Protein AF-A0A0R3PD94-F1 (afdb_monomer_lite)

Sequence (134 aa):
MIILSEVCQPTDGVRLTQPQVVAYMESESVGEGTLCVAESQVTWICRTSGLGFSLTYPSIILHAISTDLSTFPHECVYIVVDASKSGKFFLRFVYSSFSVQQIYNEMCVCQELNPDENDDFSGRNVALFQYHSL

Organism: Angiostrongylus costaricensis (NCBI:txid334426)

Foldseek 3Di:
DDDFAQDDADPPQWDDKAFQKFKDWANRTPAGFIWIQGLQWIWTAHPPPRTTDIDGLVQWPDWDWDPPCVVPVATWTKTWGQPVVPGITIMTIGHDPDDCVVVVVSSVVSNVSDDDPPPPPVDDDPPPPPPDDD

Structure (mmCIF, N/CA/C/O backbone):
data_AF-A0A0R3PD94-F1
#
_entry.id   AF-A0A0R3PD94-F1
#
loop_
_atom_site.group_PDB
_atom_site.id
_atom_site.type_symbol
_atom_site.label_atom_id
_atom_site.label_alt_id
_atom_site.label_comp_id
_atom_site.label_asym_id
_atom_site.label_entity_id
_atom_site.label_seq_id
_atom_site.pdbx_PDB_ins_code
_atom_site.Cartn_x
_atom_site.Cartn_y
_atom_site.Cartn_z
_atom_site.occupancy
_atom_site.B_iso_or_equiv
_atom_site.auth_seq_id
_atom_site.auth_comp_id
_atom_site.auth_asym_id
_atom_site.auth_atom_id
_atom_site.pdbx_PDB_model_num
ATOM 1 N N . MET A 1 1 ? 0.220 15.480 -3.769 1.00 53.56 1 MET A N 1
ATOM 2 C CA . MET A 1 1 ? -0.681 15.438 -2.596 1.00 53.56 1 MET A CA 1
ATOM 3 C C . MET A 1 1 ? -1.737 14.383 -2.867 1.00 53.56 1 MET A C 1
ATOM 5 O O . MET A 1 1 ? -2.474 14.548 -3.833 1.00 53.56 1 MET A O 1
ATOM 9 N N . ILE A 1 2 ? -1.763 13.290 -2.099 1.00 65.62 2 ILE A N 1
ATOM 10 C CA . ILE A 1 2 ? -2.855 12.316 -2.180 1.00 65.62 2 ILE A CA 1
ATOM 11 C C . ILE A 1 2 ? -4.033 12.904 -1.410 1.00 65.62 2 ILE A C 1
ATOM 13 O O . ILE A 1 2 ? -3.858 13.449 -0.321 1.00 65.62 2 ILE A O 1
ATOM 17 N N . ILE A 1 3 ? -5.218 12.867 -2.002 1.00 74.38 3 ILE A N 1
ATOM 18 C CA . ILE A 1 3 ? -6.440 13.295 -1.327 1.00 74.38 3 ILE A CA 1
ATOM 19 C C . ILE A 1 3 ? -7.097 12.020 -0.825 1.00 74.38 3 ILE A C 1
ATOM 21 O O . ILE A 1 3 ? -7.406 11.141 -1.627 1.00 74.38 3 ILE A O 1
ATOM 25 N N . LEU A 1 4 ? -7.277 11.912 0.493 1.00 85.19 4 LEU A N 1
ATOM 26 C CA . LEU A 1 4 ? -8.072 10.830 1.058 1.00 85.19 4 LEU A CA 1
ATOM 27 C C . LEU A 1 4 ? -9.518 10.995 0.602 1.00 85.19 4 LEU A C 1
ATOM 29 O O . LEU A 1 4 ? -10.102 12.069 0.754 1.00 85.19 4 LEU A O 1
ATOM 33 N N . SER A 1 5 ? -10.090 9.929 0.062 1.00 87.62 5 SER A N 1
ATOM 34 C CA . SER A 1 5 ? -11.472 9.895 -0.395 1.00 87.62 5 SER A CA 1
ATOM 35 C C . SER A 1 5 ? -12.231 8.771 0.292 1.00 87.62 5 SER A C 1
ATOM 37 O O . SER A 1 5 ? -11.646 7.891 0.924 1.00 87.62 5 SER A O 1
ATOM 39 N N . GLU A 1 6 ? -13.551 8.777 0.154 1.00 87.44 6 GLU A N 1
ATOM 40 C CA . GLU A 1 6 ? -14.327 7.584 0.461 1.00 87.44 6 GLU A CA 1
ATOM 41 C C . GLU A 1 6 ? -13.895 6.475 -0.500 1.00 87.44 6 GLU A C 1
ATOM 43 O O . GLU A 1 6 ? -13.891 6.649 -1.721 1.00 87.44 6 GLU A O 1
ATOM 48 N N . VAL A 1 7 ? -13.456 5.355 0.064 1.00 88.19 7 VAL A N 1
ATOM 49 C CA . VAL A 1 7 ? -13.065 4.159 -0.679 1.00 88.19 7 VAL A CA 1
ATOM 50 C C . VAL A 1 7 ? -13.728 2.957 -0.029 1.00 88.19 7 VAL A C 1
ATOM 52 O O . VAL A 1 7 ? -13.845 2.878 1.194 1.00 88.19 7 VAL A O 1
ATOM 55 N N . CYS A 1 8 ? -14.171 2.014 -0.849 1.00 82.69 8 CYS A N 1
ATOM 56 C CA . CYS A 1 8 ? -14.736 0.767 -0.357 1.00 82.69 8 CYS A CA 1
ATOM 57 C C . CYS A 1 8 ? -13.619 -0.247 -0.120 1.00 82.69 8 CYS A C 1
ATOM 59 O O . CYS A 1 8 ? -12.663 -0.315 -0.894 1.00 82.69 8 CYS A O 1
ATOM 61 N N . GLN A 1 9 ? -13.762 -1.071 0.919 1.00 84.19 9 GLN A N 1
ATOM 62 C CA . GLN A 1 9 ? -12.925 -2.261 1.031 1.00 84.19 9 GLN A CA 1
ATOM 63 C C . GLN A 1 9 ? -13.203 -3.172 -0.171 1.00 84.19 9 GLN A C 1
ATOM 65 O O . GLN A 1 9 ? -14.376 -3.405 -0.480 1.00 84.19 9 GLN A O 1
ATOM 70 N N . PRO A 1 10 ? -12.166 -3.683 -0.853 1.00 86.31 10 PRO A N 1
ATOM 71 C CA . PRO A 1 10 ? -12.373 -4.681 -1.888 1.00 86.31 10 PRO A CA 1
ATOM 72 C C . PRO A 1 10 ? -13.000 -5.931 -1.259 1.00 86.31 10 PRO A C 1
ATOM 74 O O . PRO A 1 10 ? -12.633 -6.335 -0.157 1.00 86.31 10 PRO A O 1
ATOM 77 N N . THR A 1 11 ? -13.986 -6.504 -1.947 1.00 85.50 11 THR A N 1
ATOM 78 C CA . THR A 1 11 ? -14.719 -7.707 -1.515 1.00 85.50 11 THR A CA 1
ATOM 79 C C . THR A 1 11 ? -14.350 -8.949 -2.317 1.00 85.50 11 THR A C 1
ATOM 81 O O . THR A 1 11 ? -14.691 -10.054 -1.908 1.00 85.50 11 THR A O 1
ATOM 84 N N . ASP A 1 12 ? -13.685 -8.768 -3.456 1.00 89.12 12 ASP A N 1
ATOM 85 C CA . ASP A 1 12 ? -13.282 -9.830 -4.374 1.00 89.12 12 ASP A CA 1
ATOM 86 C C . ASP A 1 12 ? -11.755 -9.906 -4.455 1.00 89.12 12 ASP A C 1
ATOM 88 O O . ASP A 1 12 ? -11.076 -8.891 -4.283 1.00 89.12 12 ASP A O 1
ATOM 92 N N . GLY A 1 13 ? -11.225 -11.113 -4.658 1.00 90.25 13 GLY A N 1
ATOM 93 C CA . GLY A 1 13 ? -9.783 -11.357 -4.743 1.00 90.25 13 GLY A CA 1
ATOM 94 C C . GLY A 1 13 ? -8.983 -10.879 -3.523 1.00 90.25 13 GLY A C 1
ATOM 95 O O . GLY A 1 13 ? -7.812 -10.548 -3.658 1.00 90.25 13 GLY A O 1
ATOM 96 N N . VAL A 1 14 ? -9.584 -10.768 -2.331 1.00 94.75 14 VAL A N 1
ATOM 97 C CA . VAL A 1 14 ? -8.872 -10.290 -1.131 1.00 94.75 14 VAL A CA 1
ATOM 98 C C . VAL A 1 14 ? -7.877 -11.344 -0.659 1.00 94.75 14 VAL A C 1
ATOM 100 O O . VAL A 1 14 ? -8.256 -12.459 -0.303 1.00 94.75 14 VAL A O 1
ATOM 103 N N . ARG A 1 15 ? -6.601 -10.965 -0.611 1.00 93.19 15 ARG A N 1
ATOM 104 C CA . ARG A 1 15 ? -5.482 -11.827 -0.216 1.00 93.19 15 ARG A CA 1
ATOM 105 C C . ARG A 1 15 ? -5.070 -11.595 1.230 1.00 93.19 15 ARG A C 1
ATOM 107 O O . ARG A 1 15 ? -4.790 -12.539 1.964 1.00 93.19 15 ARG A O 1
ATOM 114 N N . LEU A 1 16 ? -5.071 -10.333 1.651 1.00 93.44 16 LEU A N 1
ATOM 115 C CA . LEU A 1 16 ? -4.686 -9.929 2.996 1.00 93.44 16 LEU A CA 1
ATOM 116 C C . LEU A 1 16 ? -5.506 -8.734 3.461 1.00 93.44 16 LEU A C 1
ATOM 118 O O . LEU A 1 16 ? -5.558 -7.714 2.784 1.00 93.44 16 LEU A O 1
ATOM 122 N N . THR A 1 17 ? -6.030 -8.820 4.680 1.00 94.19 17 THR A N 1
ATOM 123 C CA . THR A 1 17 ? -6.602 -7.677 5.394 1.00 94.19 17 THR A CA 1
ATOM 124 C C . THR A 1 17 ? -5.850 -7.495 6.697 1.00 94.19 17 THR A C 1
ATOM 126 O O . THR A 1 17 ? -5.943 -8.332 7.594 1.00 94.19 17 THR A O 1
ATOM 129 N N . GLN A 1 18 ? -5.119 -6.391 6.809 1.00 93.69 18 GLN A N 1
ATOM 130 C CA . GLN A 1 18 ? -4.280 -6.089 7.953 1.00 93.69 18 GLN A CA 1
ATOM 131 C C . GLN A 1 18 ? -4.728 -4.797 8.658 1.00 93.69 18 GLN A C 1
ATOM 133 O O . GLN A 1 18 ? -4.477 -3.699 8.152 1.00 93.69 18 GLN A O 1
ATOM 138 N N . PRO A 1 19 ? -5.382 -4.880 9.834 1.00 93.56 19 PRO A N 1
ATOM 139 C CA . PRO A 1 19 ? 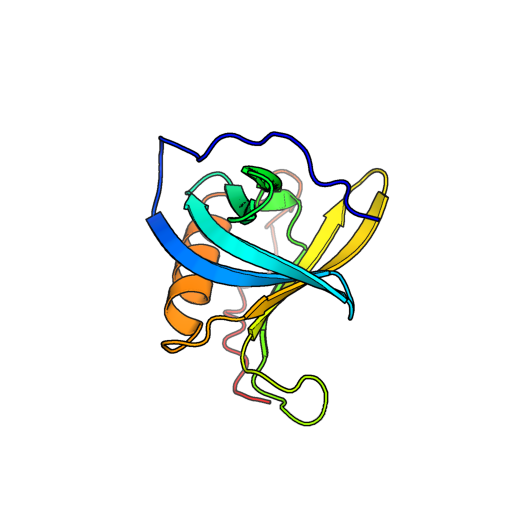-5.652 -3.706 10.666 1.00 93.56 19 PRO A CA 1
ATOM 140 C C . PRO A 1 19 ? -4.361 -3.169 11.294 1.00 93.56 19 PRO A C 1
ATOM 142 O O . PRO A 1 19 ? -3.370 -3.888 11.340 1.00 93.56 19 PRO A O 1
ATOM 145 N N . GLN A 1 20 ? -4.404 -1.959 11.863 1.00 93.94 20 GLN A N 1
ATOM 146 C CA . GLN A 1 20 ? -3.283 -1.325 12.585 1.00 93.94 20 GLN A CA 1
ATOM 147 C C . GLN A 1 20 ? -2.046 -1.061 11.712 1.00 93.94 20 GLN A C 1
ATOM 149 O O . GLN A 1 20 ? -0.912 -1.135 12.179 1.00 93.94 20 GLN A O 1
ATOM 154 N N . VAL A 1 21 ? -2.268 -0.753 10.435 1.00 95.12 21 VAL A N 1
ATOM 155 C CA . VAL A 1 21 ? -1.211 -0.317 9.520 1.00 95.12 21 VAL A CA 1
ATOM 156 C C . VAL A 1 21 ? -1.204 1.201 9.482 1.00 95.12 21 VAL A C 1
ATOM 158 O O . VAL A 1 21 ? -2.213 1.819 9.130 1.00 95.12 21 VAL A O 1
ATOM 161 N N . VAL A 1 22 ? -0.067 1.804 9.817 1.00 94.94 22 VAL A N 1
ATOM 162 C CA . VAL A 1 22 ? 0.134 3.246 9.681 1.00 94.94 22 VAL A CA 1
ATOM 163 C C . VAL A 1 22 ? 0.624 3.534 8.269 1.00 94.94 22 VAL A C 1
ATOM 165 O O . VAL A 1 22 ? 1.648 2.997 7.841 1.00 94.94 22 VAL A O 1
ATOM 168 N N . ALA A 1 23 ? -0.110 4.374 7.546 1.00 94.50 23 ALA A N 1
ATOM 169 C CA . ALA A 1 23 ? 0.307 4.848 6.236 1.00 94.50 23 ALA A CA 1
ATOM 170 C C . ALA A 1 23 ? 1.048 6.177 6.392 1.00 94.50 23 ALA A C 1
ATOM 172 O O . ALA A 1 23 ? 0.534 7.123 6.991 1.00 94.50 23 ALA A O 1
ATOM 173 N N . TYR A 1 24 ? 2.249 6.252 5.833 1.00 93.56 24 TYR A N 1
ATOM 174 C CA . TYR A 1 24 ? 2.973 7.500 5.646 1.00 93.56 24 TYR A CA 1
ATOM 175 C C . TYR A 1 24 ? 2.953 7.858 4.172 1.00 93.56 24 TYR A C 1
ATOM 177 O O . TYR A 1 24 ? 3.199 7.002 3.321 1.00 93.56 24 TYR A O 1
ATOM 185 N N . MET A 1 25 ? 2.692 9.125 3.886 1.00 90.19 25 MET A N 1
ATOM 186 C CA . MET A 1 25 ? 2.902 9.706 2.573 1.00 90.19 25 MET A CA 1
ATOM 187 C C . MET A 1 25 ? 4.104 10.631 2.666 1.00 90.19 25 MET A C 1
ATOM 189 O O . MET A 1 25 ? 4.120 11.544 3.490 1.00 90.19 25 MET A O 1
ATOM 193 N N . GLU A 1 26 ? 5.116 10.390 1.837 1.00 86.81 26 GLU A N 1
ATOM 194 C CA . GLU A 1 26 ? 6.408 11.060 1.966 1.00 86.81 26 GLU A CA 1
ATOM 195 C C . GLU A 1 26 ? 6.970 10.884 3.391 1.00 86.81 26 GLU A C 1
ATOM 197 O O . GLU A 1 26 ? 7.312 9.768 3.791 1.00 86.81 26 GLU A O 1
ATOM 202 N N . SER A 1 27 ? 7.026 11.962 4.173 1.00 83.12 27 SER A N 1
ATOM 203 C CA . SER A 1 27 ? 7.488 11.966 5.566 1.00 83.12 27 SER A CA 1
ATOM 204 C C . SER A 1 27 ? 6.360 12.200 6.576 1.00 83.12 27 SER A C 1
ATOM 206 O O . SER A 1 27 ? 6.619 12.266 7.776 1.00 83.12 27 SER A O 1
ATOM 208 N N . GLU A 1 28 ? 5.113 12.328 6.120 1.00 89.25 28 GLU A N 1
ATOM 209 C CA . GLU A 1 28 ? 3.964 12.649 6.965 1.00 89.25 28 GLU A CA 1
ATOM 210 C C . GLU A 1 28 ? 3.102 11.412 7.218 1.00 89.25 28 GLU A C 1
ATOM 212 O O . GLU A 1 28 ? 2.747 10.671 6.300 1.00 89.25 28 GLU A O 1
ATOM 217 N N . SER A 1 29 ? 2.751 11.183 8.484 1.00 91.44 29 SER A N 1
ATOM 218 C CA . SE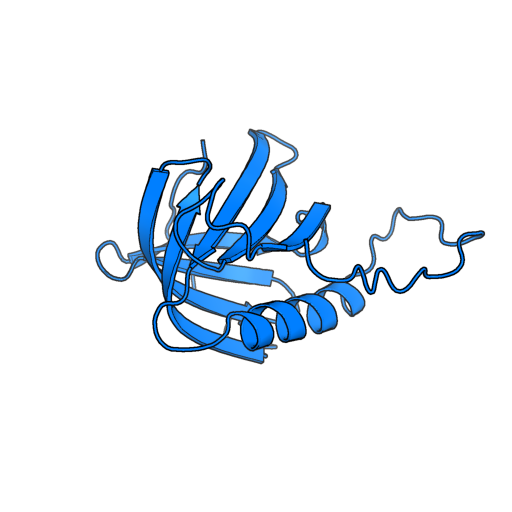R A 1 29 ? 1.807 10.127 8.849 1.00 91.44 29 SER A CA 1
ATOM 219 C C . SER A 1 29 ? 0.391 10.561 8.483 1.00 91.44 29 SER A C 1
ATOM 221 O O . SER A 1 29 ? -0.100 11.581 8.963 1.00 91.44 29 SER A O 1
ATOM 223 N N . VAL A 1 30 ? -0.273 9.760 7.654 1.00 91.44 30 VAL A N 1
ATOM 224 C CA . VAL A 1 30 ? -1.674 9.949 7.252 1.00 91.44 30 VAL A CA 1
ATOM 225 C C . VAL A 1 30 ? -2.628 9.373 8.310 1.00 91.44 30 VAL A C 1
ATOM 227 O O . VAL A 1 30 ? -3.797 9.750 8.384 1.00 91.44 30 VAL A O 1
ATOM 230 N N . GLY A 1 31 ? -2.118 8.483 9.162 1.00 92.75 31 GLY A N 1
ATOM 231 C CA . GLY A 1 31 ? -2.826 7.898 10.294 1.00 92.75 31 GLY A CA 1
ATOM 232 C C . GLY A 1 31 ? -2.696 6.381 10.353 1.00 92.75 31 GLY A C 1
ATOM 233 O O . GLY A 1 31 ? -2.027 5.757 9.530 1.00 92.75 31 GLY A O 1
ATOM 234 N N . GLU A 1 32 ? -3.358 5.787 11.345 1.00 95.12 32 GLU A N 1
ATOM 235 C CA . GLU A 1 32 ? -3.509 4.337 11.473 1.00 95.12 32 GLU A CA 1
ATOM 236 C C . GLU A 1 32 ? -4.804 3.879 10.795 1.00 95.12 32 GLU A C 1
ATOM 238 O O . GLU A 1 32 ? -5.867 4.484 10.960 1.00 95.12 32 GLU A O 1
ATOM 243 N N . GLY A 1 33 ? -4.727 2.780 10.054 1.00 95.12 33 GLY A N 1
ATOM 244 C CA . GLY A 1 33 ? -5.844 2.249 9.297 1.00 95.12 33 GLY A CA 1
ATOM 245 C C . GLY A 1 33 ? -5.790 0.744 9.093 1.00 95.12 33 GLY A C 1
ATOM 246 O O . GLY A 1 33 ? -5.024 0.018 9.730 1.00 95.12 33 GLY A O 1
ATOM 247 N N . THR A 1 34 ? -6.659 0.281 8.203 1.00 95.50 34 THR A N 1
ATOM 248 C CA . THR A 1 34 ? -6.683 -1.094 7.709 1.00 95.50 34 THR A CA 1
ATOM 249 C C . THR A 1 34 ? -6.157 -1.102 6.285 1.00 95.50 34 THR A C 1
ATOM 251 O O . THR A 1 34 ? -6.710 -0.417 5.426 1.00 95.50 34 THR A O 1
ATOM 254 N N . LEU A 1 35 ? -5.096 -1.869 6.051 1.00 95.44 35 LEU A N 1
ATOM 255 C CA . LEU A 1 35 ? -4.577 -2.160 4.723 1.00 95.44 35 LEU A CA 1
ATOM 256 C C . LEU A 1 35 ? -5.253 -3.422 4.194 1.00 95.44 35 LEU A C 1
ATOM 258 O O . LEU A 1 35 ? -5.302 -4.435 4.884 1.00 95.44 35 LEU A O 1
ATOM 262 N N . CYS A 1 36 ? -5.745 -3.370 2.970 1.00 95.31 36 CYS A N 1
ATOM 263 C CA . CYS A 1 36 ? -6.283 -4.503 2.246 1.00 95.31 36 CYS A CA 1
ATOM 264 C C . CYS A 1 36 ? -5.470 -4.688 0.965 1.00 95.31 36 CYS A C 1
ATOM 266 O O . CYS A 1 36 ? -5.350 -3.760 0.168 1.00 95.31 36 CYS A O 1
ATOM 268 N N . VAL A 1 37 ? -4.898 -5.871 0.788 1.00 95.12 37 VAL A N 1
ATOM 269 C CA . VAL A 1 37 ? -4.219 -6.296 -0.434 1.00 95.12 37 VAL A CA 1
ATOM 270 C C . VAL A 1 37 ? -5.172 -7.258 -1.129 1.00 95.12 37 VAL A C 1
ATOM 272 O O . VAL A 1 37 ? -5.466 -8.335 -0.602 1.00 95.12 37 VAL A O 1
ATOM 275 N N . ALA A 1 38 ? -5.696 -6.846 -2.275 1.00 95.62 38 ALA A N 1
ATOM 276 C CA . ALA A 1 38 ? -6.529 -7.666 -3.139 1.00 95.62 38 ALA A CA 1
ATOM 277 C C . ALA A 1 38 ? -5.831 -7.855 -4.484 1.00 95.62 38 ALA A C 1
ATOM 279 O O . ALA A 1 38 ? -4.961 -7.071 -4.834 1.00 95.62 38 ALA A O 1
ATOM 280 N N . GLU A 1 39 ? -6.231 -8.862 -5.253 1.00 94.44 39 GLU A N 1
ATOM 281 C CA . GLU A 1 39 ? -5.580 -9.219 -6.516 1.00 94.44 39 GLU A CA 1
ATOM 282 C C . GLU A 1 39 ? -5.528 -8.059 -7.512 1.00 94.44 39 GLU A C 1
ATOM 284 O O . GLU A 1 39 ? -4.534 -7.923 -8.207 1.00 94.44 39 GLU A O 1
ATOM 289 N N . SER A 1 40 ? -6.536 -7.185 -7.565 1.00 91.62 40 SER A N 1
ATOM 290 C CA . SER A 1 40 ? -6.569 -6.063 -8.515 1.00 91.62 40 SER A CA 1
ATOM 291 C C . SER A 1 40 ? -6.001 -4.748 -7.969 1.00 91.62 40 SER A C 1
ATOM 293 O O . SER A 1 40 ? -5.664 -3.847 -8.744 1.00 91.62 40 SER A O 1
ATOM 295 N N . GLN A 1 41 ? -5.936 -4.584 -6.644 1.00 93.56 41 GLN A N 1
ATOM 296 C CA . GLN A 1 41 ? -5.574 -3.314 -6.017 1.00 93.56 41 GLN A CA 1
ATOM 297 C C . GLN A 1 41 ? -5.189 -3.447 -4.539 1.00 93.56 41 GLN A C 1
ATOM 299 O O . GLN A 1 41 ? -5.643 -4.334 -3.818 1.00 93.56 41 GLN A O 1
ATOM 304 N N . VAL A 1 42 ? -4.435 -2.462 -4.060 1.00 94.50 42 VAL A N 1
ATOM 305 C CA . VAL A 1 42 ? -4.129 -2.252 -2.645 1.00 94.50 42 VAL A CA 1
ATOM 306 C C . VAL A 1 42 ? -4.933 -1.064 -2.131 1.00 94.50 42 VAL A C 1
ATOM 308 O O . VAL A 1 42 ? -4.811 0.045 -2.647 1.00 94.50 42 VAL A O 1
ATOM 311 N N . THR A 1 43 ? -5.734 -1.271 -1.092 1.00 95.44 43 THR A N 1
ATOM 312 C CA . THR A 1 43 ? -6.589 -0.240 -0.493 1.00 95.44 43 THR A CA 1
ATOM 313 C C . THR A 1 43 ? -6.200 -0.019 0.960 1.00 95.44 43 THR A C 1
ATOM 315 O O . THR A 1 43 ? -6.142 -0.964 1.738 1.00 95.44 43 THR A O 1
ATOM 318 N N . TRP A 1 44 ? -5.986 1.230 1.363 1.00 96.12 44 TRP A N 1
ATOM 319 C CA . TRP A 1 44 ? -5.798 1.586 2.769 1.00 96.12 44 TRP A CA 1
ATOM 320 C C . TRP A 1 44 ? -6.915 2.515 3.229 1.00 96.12 44 TRP A C 1
ATOM 322 O O . TRP A 1 44 ? -7.236 3.478 2.534 1.00 96.12 44 TRP A O 1
ATOM 332 N N . ILE A 1 45 ? -7.497 2.233 4.398 1.00 95.62 45 ILE A N 1
ATOM 333 C CA . ILE A 1 45 ? -8.605 3.006 4.978 1.00 95.62 45 ILE A CA 1
ATOM 334 C C . ILE A 1 45 ? -8.257 3.422 6.401 1.00 95.62 45 ILE A C 1
ATOM 336 O O . ILE A 1 45 ? -8.028 2.571 7.263 1.00 95.62 45 ILE A O 1
ATOM 340 N N . CYS A 1 46 ? -8.262 4.727 6.657 1.00 94.81 46 CYS A N 1
ATOM 341 C CA . CYS A 1 46 ? -8.012 5.305 7.967 1.00 94.81 46 CYS A CA 1
ATOM 342 C C . CYS A 1 46 ? -9.084 4.875 8.973 1.00 94.81 46 CYS A C 1
ATOM 344 O O . CYS A 1 46 ? -10.284 4.972 8.710 1.00 94.81 46 CYS A O 1
ATOM 346 N N . ARG A 1 47 ? -8.654 4.451 10.165 1.00 93.25 47 ARG A N 1
ATOM 347 C CA . ARG A 1 47 ? -9.553 3.983 11.228 1.00 93.25 47 ARG A CA 1
ATOM 348 C C . ARG A 1 47 ? -10.441 5.102 11.771 1.00 93.25 47 ARG A C 1
ATOM 350 O O . ARG A 1 47 ? -11.583 4.843 12.131 1.00 93.25 47 ARG A O 1
ATOM 357 N N . THR A 1 48 ? -9.907 6.317 11.891 1.00 91.19 48 THR A N 1
ATOM 358 C CA . THR A 1 48 ? -10.594 7.432 12.560 1.00 91.19 48 THR A CA 1
ATOM 359 C C . THR A 1 48 ? -11.508 8.209 11.624 1.00 91.19 48 THR A C 1
ATOM 361 O O . THR A 1 48 ? -12.606 8.574 12.032 1.00 91.19 48 THR A O 1
ATOM 364 N N . SER A 1 49 ? -11.081 8.462 10.385 1.00 91.12 49 SER A N 1
ATOM 365 C CA . SER A 1 49 ? -11.878 9.221 9.415 1.00 91.12 49 SER A CA 1
ATOM 366 C C . SER A 1 49 ? -12.748 8.348 8.511 1.00 91.12 49 SER A C 1
ATOM 368 O O . SER A 1 49 ? -13.691 8.864 7.923 1.00 91.12 49 SER A O 1
ATOM 370 N N . GLY A 1 50 ? -12.430 7.057 8.353 1.00 91.00 50 GLY A N 1
ATOM 371 C CA . GLY A 1 50 ? -13.070 6.180 7.363 1.00 91.00 50 GLY A CA 1
ATOM 372 C C . GLY A 1 50 ? -12.690 6.493 5.910 1.00 91.00 50 GLY A C 1
ATOM 373 O O . GLY A 1 50 ? -13.122 5.790 5.001 1.00 91.00 50 GLY A O 1
ATOM 374 N N . LEU A 1 51 ? -11.869 7.523 5.683 1.00 93.75 51 LEU A N 1
ATOM 375 C CA . LEU A 1 51 ? -11.351 7.881 4.367 1.00 93.75 51 LEU A CA 1
ATOM 376 C C . LEU A 1 51 ? -10.069 7.107 4.070 1.00 93.75 51 LEU A C 1
ATOM 378 O O . LEU A 1 51 ? -9.338 6.703 4.975 1.00 93.75 51 LEU A O 1
ATOM 382 N N . GLY A 1 52 ? -9.760 6.937 2.795 1.00 93.81 52 GLY A N 1
ATOM 383 C CA . GLY A 1 52 ? -8.639 6.132 2.354 1.00 93.81 52 GLY A CA 1
ATOM 384 C C . GLY A 1 52 ? -8.209 6.438 0.930 1.00 93.81 52 GLY A C 1
ATOM 385 O O . GLY A 1 52 ? -8.558 7.468 0.356 1.00 93.81 52 GLY A O 1
ATOM 386 N N . PHE A 1 53 ? -7.433 5.524 0.366 1.00 92.75 53 PHE A N 1
ATOM 387 C CA . PHE A 1 53 ? -7.034 5.538 -1.036 1.00 92.75 53 PHE A CA 1
ATOM 388 C C . PHE A 1 53 ? -6.893 4.102 -1.547 1.00 92.75 53 PHE A C 1
ATOM 390 O O . PHE A 1 53 ? -6.712 3.167 -0.765 1.00 92.75 53 PHE A O 1
ATOM 397 N N . SER A 1 54 ? -6.982 3.933 -2.865 1.00 93.00 54 SER A N 1
ATOM 398 C CA . SER A 1 54 ? -6.724 2.659 -3.541 1.00 93.00 54 SER A CA 1
ATOM 399 C C . SER A 1 54 ? -5.678 2.850 -4.630 1.00 93.00 54 SER A C 1
ATOM 401 O O . SER A 1 54 ? -5.676 3.870 -5.318 1.00 93.00 54 SER A O 1
ATOM 403 N N . LEU A 1 55 ? -4.796 1.868 -4.763 1.00 91.69 55 LEU A N 1
ATOM 404 C CA . LEU A 1 55 ? -3.704 1.823 -5.725 1.00 91.69 55 LEU A CA 1
ATOM 405 C C . LEU A 1 55 ? -3.873 0.574 -6.578 1.00 91.69 55 LEU A C 1
ATOM 407 O O . LEU A 1 55 ? -3.941 -0.530 -6.044 1.00 91.69 55 LEU A O 1
ATOM 411 N N . THR A 1 56 ? -3.915 0.730 -7.894 1.00 91.81 56 THR A N 1
ATOM 412 C CA . THR A 1 56 ? -3.868 -0.412 -8.813 1.00 91.81 56 THR A CA 1
ATOM 413 C C . THR A 1 56 ? -2.415 -0.842 -9.005 1.00 91.81 56 THR A C 1
ATOM 415 O O . THR A 1 56 ? -1.528 0.014 -9.021 1.00 91.81 56 THR A O 1
ATOM 418 N N . TYR A 1 57 ? -2.145 -2.133 -9.199 1.00 91.19 57 TYR A N 1
ATOM 419 C CA . TYR A 1 57 ? -0.772 -2.626 -9.402 1.00 91.19 57 TYR A CA 1
ATOM 420 C C . TYR A 1 57 ? -0.012 -1.955 -10.558 1.00 91.19 57 TYR A C 1
ATOM 422 O O . TYR A 1 57 ? 1.139 -1.590 -10.337 1.00 91.19 57 TYR A O 1
ATOM 430 N N . PRO A 1 58 ? -0.639 -1.633 -11.709 1.00 89.75 58 PRO A N 1
ATOM 431 C CA . PRO A 1 58 ? 0.022 -0.857 -12.768 1.00 89.75 58 PRO A CA 1
ATOM 432 C C . PRO A 1 58 ? 0.456 0.562 -12.361 1.00 89.75 58 PRO A C 1
ATOM 434 O O . PRO A 1 58 ? 1.275 1.191 -13.020 1.00 89.75 58 PRO A O 1
ATOM 437 N N . SER A 1 59 ? -0.112 1.120 -11.283 1.00 89.25 59 SER A N 1
ATOM 438 C CA . SER A 1 59 ? 0.314 2.426 -10.754 1.00 89.25 59 SER A CA 1
ATOM 439 C C . SER A 1 59 ? 1.493 2.316 -9.784 1.00 89.25 59 SER A C 1
ATOM 441 O O . SER A 1 59 ? 2.099 3.328 -9.435 1.00 89.25 59 SER A O 1
ATOM 443 N N . ILE A 1 60 ? 1.829 1.106 -9.328 1.00 91.56 60 ILE A N 1
ATOM 444 C CA . ILE A 1 60 ? 2.935 0.849 -8.409 1.00 91.56 60 ILE A CA 1
ATOM 445 C C . ILE A 1 60 ? 4.197 0.624 -9.244 1.00 91.56 60 ILE A C 1
ATOM 447 O O . ILE A 1 60 ? 4.351 -0.405 -9.887 1.00 91.56 60 ILE A O 1
ATOM 451 N N . ILE A 1 61 ? 5.125 1.582 -9.202 1.00 90.69 61 ILE A N 1
ATOM 452 C CA . ILE A 1 61 ? 6.410 1.482 -9.911 1.00 90.69 61 ILE A CA 1
ATOM 453 C C . ILE A 1 61 ? 7.301 0.424 -9.253 1.00 90.69 61 ILE A C 1
ATOM 455 O O . ILE A 1 61 ? 7.985 -0.332 -9.936 1.00 90.69 61 ILE A O 1
ATOM 459 N N . LEU A 1 62 ? 7.343 0.411 -7.918 1.00 91.00 62 LEU A N 1
ATOM 460 C CA . LEU A 1 62 ? 8.032 -0.613 -7.136 1.00 91.00 62 LEU A CA 1
ATOM 461 C C . LEU A 1 62 ? 7.502 -0.648 -5.705 1.00 91.00 62 LEU A C 1
ATOM 463 O O . LEU A 1 62 ? 7.006 0.354 -5.184 1.00 91.00 62 LEU A O 1
ATOM 467 N N . HIS A 1 63 ? 7.693 -1.789 -5.056 1.00 92.75 63 HIS A N 1
ATOM 468 C CA . HIS A 1 63 ? 7.510 -1.969 -3.623 1.00 92.75 63 HIS A CA 1
ATOM 469 C C . HIS A 1 63 ? 8.691 -2.768 -3.056 1.00 92.75 63 HIS A C 1
ATOM 471 O O . HIS A 1 63 ? 9.202 -3.674 -3.709 1.00 92.75 63 HIS A O 1
ATOM 477 N N . ALA A 1 64 ? 9.148 -2.419 -1.856 1.00 92.62 64 ALA A N 1
ATOM 478 C CA . ALA A 1 64 ? 10.280 -3.064 -1.197 1.00 92.62 64 ALA A CA 1
ATOM 479 C C . ALA A 1 64 ? 10.115 -3.043 0.324 1.00 92.62 64 ALA A C 1
ATOM 481 O O . ALA A 1 64 ? 9.443 -2.172 0.878 1.00 92.62 64 ALA A O 1
ATOM 482 N N . ILE A 1 65 ? 10.766 -3.980 1.009 1.00 93.06 65 ILE A N 1
ATOM 483 C CA . ILE A 1 65 ? 10.919 -3.919 2.463 1.00 93.06 65 ILE A CA 1
ATOM 484 C C . ILE A 1 65 ? 12.091 -2.985 2.774 1.00 93.06 65 ILE A C 1
ATOM 486 O O . ILE A 1 65 ? 13.197 -3.190 2.283 1.00 93.06 65 ILE A O 1
ATOM 490 N N . SER A 1 66 ? 11.842 -1.964 3.591 1.00 90.81 66 SER A N 1
ATOM 491 C CA . SER A 1 66 ? 12.856 -1.032 4.079 1.00 90.81 66 SER A CA 1
ATOM 492 C C . SER A 1 66 ? 13.103 -1.277 5.562 1.00 90.81 66 SER A C 1
ATOM 494 O O . SER A 1 66 ? 12.212 -1.055 6.384 1.00 90.81 66 SER A O 1
ATOM 496 N N . THR A 1 67 ? 14.325 -1.697 5.888 1.00 89.56 67 THR A N 1
ATOM 497 C CA . THR A 1 67 ? 14.823 -1.958 7.251 1.00 89.56 67 THR A CA 1
ATOM 498 C C . THR A 1 67 ? 15.807 -0.898 7.746 1.00 89.56 67 THR A C 1
ATOM 500 O O . THR A 1 67 ? 16.269 -0.967 8.883 1.00 89.56 67 THR A O 1
ATOM 503 N N . ASP A 1 68 ? 16.127 0.100 6.918 1.00 87.44 68 ASP A N 1
ATOM 504 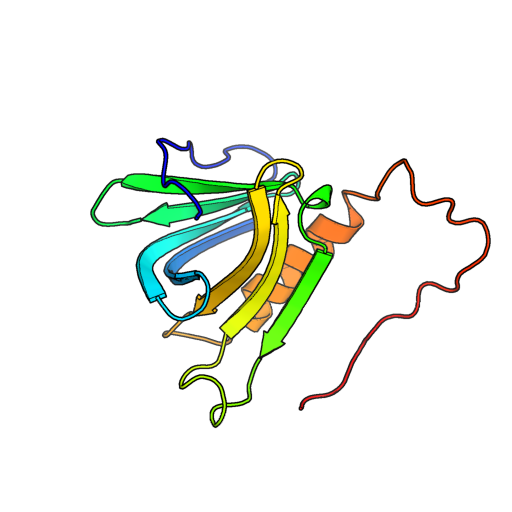C CA . ASP A 1 68 ? 17.060 1.165 7.279 1.00 87.44 68 ASP A CA 1
ATOM 505 C C . ASP A 1 68 ? 16.445 2.155 8.282 1.00 87.44 68 ASP A C 1
ATOM 507 O O . ASP A 1 68 ? 15.805 3.152 7.923 1.00 87.44 68 ASP A O 1
ATOM 511 N N . LEU A 1 69 ? 16.707 1.885 9.563 1.00 86.06 69 LEU A N 1
ATOM 512 C CA . LEU A 1 69 ? 16.251 2.702 10.685 1.00 86.06 69 LEU A CA 1
ATOM 513 C C . LEU A 1 69 ? 16.943 4.070 10.782 1.00 86.06 69 LEU A C 1
ATOM 515 O O . LEU A 1 69 ? 16.479 4.932 11.530 1.00 86.06 69 LEU A O 1
ATOM 519 N N . SER A 1 70 ? 18.037 4.289 10.043 1.00 87.81 70 SER A N 1
ATOM 520 C CA . SER A 1 70 ? 18.705 5.594 9.997 1.00 87.81 70 SER A CA 1
ATOM 521 C C . SER A 1 70 ? 17.939 6.597 9.130 1.00 87.81 70 SER A C 1
ATOM 523 O O . SER A 1 70 ? 17.912 7.788 9.444 1.00 87.81 70 SER A O 1
ATOM 525 N N . THR A 1 71 ? 17.263 6.106 8.087 1.00 84.50 71 THR A N 1
ATOM 526 C CA . THR A 1 71 ? 16.454 6.914 7.167 1.00 84.50 71 THR A CA 1
ATOM 527 C C . THR A 1 71 ? 14.998 7.023 7.623 1.00 84.50 71 THR A C 1
ATOM 529 O O . THR A 1 71 ? 14.360 8.057 7.415 1.00 84.50 71 THR A O 1
ATOM 532 N N . PHE A 1 72 ? 14.447 5.978 8.249 1.00 87.75 72 PHE A N 1
ATOM 533 C CA . PHE A 1 72 ? 13.070 5.982 8.741 1.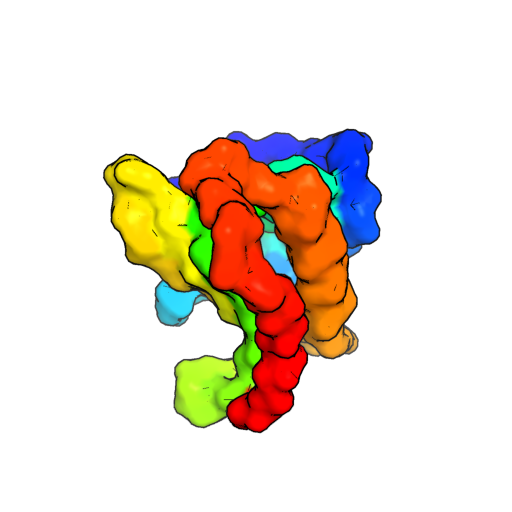00 87.75 72 PHE A CA 1
ATOM 534 C C . PHE A 1 72 ? 12.926 5.087 9.984 1.00 87.75 72 PHE A C 1
ATOM 536 O O . PHE A 1 72 ? 13.317 3.931 9.930 1.00 87.75 72 PHE A O 1
ATOM 543 N N . PRO A 1 73 ? 12.335 5.558 11.098 1.00 87.94 73 PRO A N 1
ATOM 544 C CA . PRO A 1 73 ? 12.483 4.936 12.423 1.00 87.94 73 PRO A CA 1
ATOM 545 C C . PRO A 1 73 ? 11.810 3.564 12.606 1.00 87.94 73 PRO A C 1
ATOM 547 O O . PRO A 1 73 ? 11.874 2.996 13.697 1.00 87.94 73 PRO A O 1
ATOM 550 N N . HIS A 1 74 ? 11.150 3.029 11.578 1.00 88.62 74 HIS A N 1
ATOM 551 C CA . HIS A 1 74 ? 10.431 1.761 11.633 1.00 88.62 74 HIS A CA 1
ATOM 552 C C . HIS A 1 74 ? 10.686 0.928 10.379 1.00 88.62 74 HIS A C 1
ATOM 554 O O . HIS A 1 74 ? 10.831 1.465 9.283 1.00 88.62 74 HIS A O 1
ATOM 560 N N . GLU A 1 75 ? 10.648 -0.394 10.514 1.00 91.31 75 GLU A N 1
ATOM 561 C CA . GLU A 1 75 ? 10.557 -1.260 9.341 1.00 91.31 75 GLU A CA 1
ATOM 562 C C . GLU A 1 75 ? 9.235 -1.001 8.608 1.00 91.31 75 GLU A C 1
ATOM 564 O O . GLU A 1 75 ? 8.174 -0.847 9.225 1.00 91.31 75 GLU A O 1
ATOM 569 N N . CYS A 1 76 ? 9.291 -0.914 7.281 1.00 93.06 76 CYS A N 1
ATOM 570 C CA . CYS A 1 76 ? 8.119 -0.578 6.482 1.00 93.06 76 CYS A CA 1
ATOM 571 C C . CYS A 1 76 ? 8.149 -1.210 5.093 1.00 93.06 76 CYS A C 1
ATOM 573 O O . CYS A 1 76 ? 9.210 -1.535 4.562 1.00 93.06 76 CYS A O 1
ATOM 575 N N . VAL A 1 77 ? 6.971 -1.342 4.482 1.00 94.75 77 VAL A N 1
ATOM 576 C CA . VAL A 1 77 ? 6.874 -1.537 3.032 1.00 94.75 77 VAL A CA 1
ATOM 577 C C . VAL A 1 77 ? 6.945 -0.163 2.382 1.00 94.75 77 VAL A C 1
ATOM 579 O O . VAL A 1 77 ? 6.024 0.638 2.539 1.00 94.75 77 VAL A O 1
ATOM 582 N N . TYR A 1 78 ? 8.041 0.116 1.686 1.00 94.00 78 TYR A N 1
ATOM 583 C CA . TYR A 1 78 ? 8.230 1.324 0.895 1.00 94.00 78 TYR A CA 1
ATOM 584 C C . TYR A 1 78 ? 7.680 1.111 -0.510 1.00 94.00 78 TYR A C 1
ATOM 586 O O . TYR A 1 78 ? 7.986 0.105 -1.148 1.00 94.00 78 TYR A O 1
ATOM 594 N N . ILE A 1 79 ? 6.871 2.050 -0.990 1.00 94.12 79 ILE A N 1
ATOM 595 C CA . ILE A 1 79 ? 6.169 1.938 -2.266 1.00 94.12 79 ILE A CA 1
ATOM 596 C C . ILE A 1 79 ? 6.342 3.236 -3.037 1.00 94.12 79 ILE A C 1
ATOM 598 O O . ILE A 1 79 ? 6.116 4.323 -2.506 1.00 94.12 79 ILE A O 1
ATOM 602 N N . VAL A 1 80 ? 6.707 3.113 -4.306 1.00 92.94 80 VAL A N 1
ATOM 603 C CA 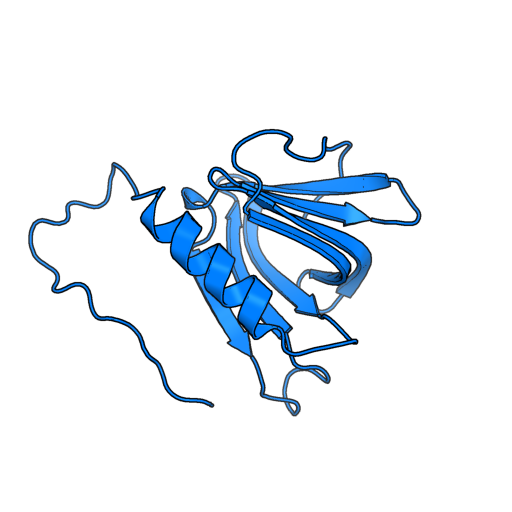. VAL A 1 80 ? 6.738 4.222 -5.255 1.00 92.94 80 VAL A CA 1
ATOM 604 C C . VAL A 1 80 ? 5.522 4.095 -6.155 1.00 92.94 80 VAL A C 1
ATOM 606 O O . VAL A 1 80 ? 5.336 3.062 -6.796 1.00 92.94 80 VAL A O 1
ATOM 609 N N . VAL A 1 81 ? 4.709 5.142 -6.224 1.00 91.50 81 VAL A N 1
ATOM 610 C CA . VAL A 1 81 ? 3.489 5.165 -7.034 1.00 91.50 81 VAL A CA 1
ATOM 611 C C . VAL A 1 81 ? 3.617 6.236 -8.110 1.00 91.50 81 VAL A C 1
ATOM 613 O O . VAL A 1 81 ? 4.046 7.354 -7.821 1.00 91.50 81 VAL A O 1
ATOM 616 N N . ASP A 1 82 ? 3.222 5.910 -9.339 1.00 89.00 82 ASP A N 1
ATOM 617 C CA . ASP A 1 82 ? 2.983 6.879 -10.407 1.00 89.00 82 ASP A CA 1
ATOM 618 C C . ASP A 1 82 ? 1.485 7.176 -10.513 1.00 89.00 82 ASP A C 1
ATOM 620 O O . ASP A 1 82 ? 0.716 6.439 -11.135 1.00 89.00 82 ASP A O 1
ATOM 624 N N . ALA A 1 83 ? 1.041 8.277 -9.906 1.00 78.56 83 ALA A N 1
ATOM 625 C CA . ALA A 1 83 ? -0.268 8.808 -10.244 1.00 78.56 83 ALA A CA 1
ATOM 626 C C . ALA A 1 83 ? -0.117 9.628 -11.522 1.00 78.56 83 ALA A C 1
ATOM 628 O O . ALA A 1 83 ? 0.270 10.795 -11.467 1.00 78.56 83 ALA A O 1
ATOM 629 N N . SER A 1 84 ? -0.500 9.042 -12.656 1.00 70.69 84 SER A N 1
ATOM 630 C CA . SER A 1 84 ? -0.396 9.619 -14.009 1.00 70.69 84 SER A CA 1
ATOM 631 C C . SER A 1 84 ? -0.827 11.090 -14.151 1.00 70.69 84 SER A C 1
ATOM 633 O O . SER A 1 84 ? -0.372 11.784 -15.058 1.00 70.69 84 SER A O 1
ATOM 635 N N . LYS A 1 85 ? -1.687 11.602 -13.259 1.00 66.69 85 LYS A N 1
ATOM 636 C CA . LYS A 1 85 ? -2.141 13.006 -13.227 1.00 66.69 85 LYS A CA 1
ATOM 637 C C . LYS A 1 85 ? -1.526 13.871 -12.120 1.00 66.69 85 LYS A C 1
ATOM 639 O O . LYS A 1 85 ? -1.670 15.088 -12.162 1.00 66.69 85 LYS A O 1
ATOM 644 N N . SER A 1 86 ? -0.896 13.274 -11.116 1.00 68.56 86 SER A N 1
ATOM 645 C CA . SER A 1 86 ? -0.410 13.954 -9.906 1.00 68.56 86 SER A CA 1
ATOM 646 C C . SER A 1 86 ? 1.099 13.821 -9.692 1.00 68.56 86 SER A C 1
ATOM 648 O O . SER A 1 86 ? 1.627 14.420 -8.757 1.00 68.56 86 SER A O 1
ATOM 650 N N . GLY A 1 87 ? 1.783 13.091 -10.576 1.00 83.31 87 GLY A N 1
ATOM 651 C CA . GLY A 1 87 ? 3.206 12.803 -10.491 1.00 83.31 87 GLY A CA 1
ATOM 652 C C . GLY A 1 87 ? 3.506 11.593 -9.611 1.00 83.31 87 GLY A C 1
ATOM 653 O O . GLY A 1 87 ? 2.612 10.906 -9.111 1.00 83.31 87 GLY A O 1
ATOM 654 N N . LYS A 1 88 ? 4.804 11.352 -9.425 1.00 88.75 88 LYS A N 1
ATOM 655 C CA . LYS A 1 88 ? 5.310 10.265 -8.591 1.00 88.75 88 LYS A CA 1
ATOM 656 C C . LYS A 1 88 ? 5.326 10.686 -7.130 1.00 88.75 88 LYS A C 1
ATOM 658 O O . LYS A 1 88 ? 5.719 11.810 -6.821 1.00 88.75 88 LYS A O 1
ATOM 663 N N . PHE A 1 89 ? 4.925 9.783 -6.254 1.00 89.56 89 PHE A N 1
ATOM 664 C CA . PHE A 1 89 ? 4.994 9.976 -4.810 1.00 89.56 89 PHE A CA 1
ATOM 665 C C . PHE A 1 89 ? 5.348 8.665 -4.121 1.00 89.56 89 PHE A C 1
ATOM 667 O O . PHE A 1 89 ? 5.250 7.582 -4.708 1.00 89.56 89 PHE A O 1
ATOM 674 N N . PHE A 1 90 ? 5.761 8.774 -2.866 1.00 91.44 90 PHE A N 1
ATOM 675 C CA . PHE A 1 90 ? 6.206 7.639 -2.076 1.00 91.44 90 PHE A CA 1
ATOM 676 C C . PHE A 1 90 ? 5.280 7.393 -0.891 1.00 91.44 90 PHE A C 1
ATOM 678 O O . PHE A 1 90 ? 4.832 8.324 -0.217 1.00 91.44 90 PHE A O 1
ATOM 685 N N . LEU A 1 91 ? 5.017 6.120 -0.618 1.00 94.00 91 LEU A N 1
ATOM 686 C CA . LEU A 1 91 ? 4.254 5.659 0.532 1.00 94.00 91 LEU A CA 1
ATOM 687 C C . LEU A 1 91 ? 5.102 4.722 1.386 1.00 94.00 91 LEU A C 1
ATOM 689 O O . LEU A 1 91 ? 5.954 3.994 0.876 1.00 94.00 91 LEU A O 1
ATOM 693 N N . ARG A 1 92 ? 4.837 4.710 2.692 1.00 94.69 92 ARG A N 1
ATOM 694 C CA . ARG A 1 92 ? 5.343 3.679 3.602 1.00 94.69 92 ARG A CA 1
ATOM 695 C C . ARG A 1 92 ? 4.195 3.083 4.395 1.00 94.69 92 ARG A C 1
ATOM 697 O O . ARG A 1 92 ? 3.447 3.817 5.038 1.00 94.69 92 ARG A O 1
ATOM 704 N N . PHE A 1 93 ? 4.086 1.760 4.390 1.00 94.50 93 PHE A N 1
ATOM 705 C CA . PHE A 1 93 ? 3.211 1.036 5.305 1.00 94.50 93 PHE A CA 1
ATOM 706 C C . PHE A 1 93 ? 4.029 0.498 6.467 1.00 94.50 93 PHE A C 1
ATOM 708 O O . PHE A 1 93 ? 4.882 -0.373 6.291 1.00 94.50 93 PHE A O 1
ATOM 715 N N . VAL A 1 94 ? 3.766 1.036 7.653 1.00 93.56 94 VAL A N 1
ATOM 716 C CA . VAL A 1 94 ? 4.373 0.592 8.906 1.00 93.56 94 VAL A CA 1
ATOM 717 C C . VAL A 1 94 ? 3.388 -0.307 9.616 1.00 93.56 94 VAL A C 1
ATOM 719 O O . VAL A 1 94 ? 2.222 0.053 9.796 1.00 93.56 94 VAL A O 1
ATOM 722 N N . TYR A 1 95 ? 3.870 -1.463 10.045 1.00 90.12 95 TYR A N 1
ATOM 723 C CA . TYR A 1 95 ? 3.066 -2.396 10.800 1.00 90.12 95 TYR A CA 1
ATOM 724 C C . TYR A 1 95 ? 3.779 -2.803 12.089 1.00 90.12 95 TYR A C 1
ATOM 726 O O . TYR A 1 95 ? 4.813 -3.459 12.062 1.00 90.12 95 TYR A O 1
ATOM 734 N N . SER A 1 96 ? 3.225 -2.386 13.227 1.00 77.44 96 SER A N 1
ATOM 735 C CA . SER A 1 96 ? 3.945 -2.399 14.507 1.00 77.44 96 SER A CA 1
ATOM 736 C C . SER A 1 96 ? 3.937 -3.742 15.239 1.00 77.44 96 SER A C 1
ATOM 738 O O . SER A 1 96 ? 4.645 -3.880 16.232 1.00 77.44 96 SER A O 1
ATOM 740 N N . SER A 1 97 ? 3.106 -4.708 14.827 1.00 71.94 97 SER A N 1
ATOM 741 C CA . SER A 1 97 ? 2.897 -5.936 15.614 1.00 71.94 97 SER A CA 1
ATOM 742 C C . SER A 1 97 ? 3.694 -7.152 15.118 1.00 71.94 97 SER A C 1
ATOM 744 O O . SER A 1 97 ? 3.931 -8.080 15.889 1.00 71.94 97 SER A O 1
ATOM 746 N N . PHE A 1 98 ? 4.139 -7.155 13.858 1.00 69.00 98 PHE A N 1
ATOM 747 C CA . PHE A 1 98 ? 4.851 -8.272 13.232 1.00 69.00 98 PHE A CA 1
ATOM 748 C C . PHE A 1 98 ? 5.708 -7.794 12.044 1.00 69.00 98 PHE A C 1
ATOM 750 O O . PHE A 1 98 ? 5.702 -6.618 11.694 1.00 69.00 98 PHE A O 1
ATOM 757 N N . SER A 1 99 ? 6.394 -8.727 11.374 1.00 79.12 99 SER A N 1
ATOM 758 C CA . SER A 1 99 ? 7.167 -8.466 10.150 1.00 79.12 99 SER A CA 1
ATOM 759 C C . SER A 1 99 ? 6.305 -8.035 8.950 1.00 79.12 99 SER A C 1
ATOM 761 O O . SER A 1 99 ? 5.420 -8.767 8.500 1.00 79.12 99 SER A O 1
ATOM 763 N N . VAL A 1 100 ? 6.638 -6.895 8.339 1.00 88.31 100 VAL A N 1
ATOM 764 C CA . VAL A 1 100 ? 6.007 -6.386 7.100 1.00 88.31 100 VAL A CA 1
ATOM 765 C C . VAL A 1 100 ? 6.121 -7.336 5.895 1.00 88.31 100 VAL A C 1
ATOM 767 O O . VAL A 1 100 ? 5.504 -7.107 4.855 1.00 88.31 100 VAL A O 1
ATOM 770 N N . GLN A 1 101 ? 6.864 -8.434 6.039 1.00 90.38 101 GLN A N 1
ATOM 771 C CA . GLN A 1 101 ? 7.089 -9.448 5.018 1.00 90.38 101 GLN A CA 1
ATOM 772 C C . GLN A 1 101 ? 5.806 -10.084 4.481 1.00 90.38 101 GLN A C 1
ATOM 774 O O . GLN A 1 101 ? 5.729 -10.347 3.287 1.00 90.38 101 GLN A O 1
ATOM 779 N N . GLN A 1 102 ? 4.778 -10.291 5.311 1.00 90.56 102 GLN A N 1
ATOM 780 C CA . GLN A 1 102 ? 3.510 -10.843 4.817 1.00 90.56 102 GLN A CA 1
ATOM 781 C C . GLN A 1 102 ? 2.810 -9.877 3.849 1.00 90.56 102 GLN A C 1
ATOM 783 O O . GLN A 1 102 ? 2.316 -10.304 2.811 1.00 90.56 102 GLN A O 1
ATOM 788 N N . ILE A 1 103 ? 2.811 -8.575 4.162 1.00 92.19 103 ILE A N 1
ATOM 789 C CA . ILE A 1 103 ? 2.245 -7.538 3.284 1.00 92.19 103 ILE A CA 1
ATOM 790 C C . ILE A 1 103 ? 3.017 -7.506 1.965 1.00 92.19 103 ILE A C 1
ATOM 792 O O . ILE A 1 103 ? 2.411 -7.533 0.897 1.00 92.19 103 ILE A O 1
ATOM 796 N N . TYR A 1 104 ? 4.349 -7.493 2.046 1.00 93.81 104 TYR A N 1
ATOM 797 C CA . TYR A 1 104 ? 5.219 -7.503 0.874 1.00 93.81 104 TYR A CA 1
ATOM 798 C C . TYR A 1 104 ? 4.977 -8.727 -0.022 1.00 93.81 104 TYR A C 1
ATOM 800 O O . TYR A 1 104 ? 4.771 -8.569 -1.221 1.00 93.81 104 TYR A O 1
ATOM 808 N N . ASN A 1 105 ? 4.935 -9.932 0.552 1.00 92.88 105 ASN A N 1
ATOM 809 C CA . ASN A 1 105 ? 4.751 -11.166 -0.212 1.00 92.88 105 ASN A CA 1
ATOM 810 C C . ASN A 1 105 ? 3.419 -11.182 -0.972 1.00 92.88 105 ASN A C 1
ATOM 812 O O . ASN A 1 105 ? 3.397 -11.524 -2.152 1.00 92.88 105 ASN A O 1
ATOM 816 N N . GLU A 1 106 ? 2.316 -10.791 -0.325 1.00 94.00 106 GLU A N 1
ATOM 817 C CA . GLU A 1 106 ? 1.017 -10.745 -1.007 1.00 94.00 106 GLU A CA 1
ATOM 818 C C . GLU A 1 106 ? 0.983 -9.663 -2.091 1.00 94.00 106 GLU A C 1
ATOM 820 O O . GLU A 1 106 ? 0.391 -9.878 -3.1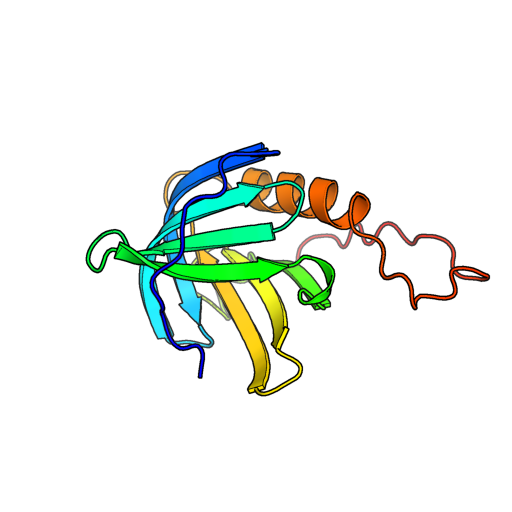48 1.00 94.00 106 GLU A O 1
ATOM 825 N N . MET A 1 107 ? 1.665 -8.529 -1.888 1.00 92.75 107 MET A N 1
ATOM 826 C CA . MET A 1 107 ? 1.830 -7.530 -2.946 1.00 92.75 107 MET A CA 1
ATOM 827 C C . MET A 1 107 ? 2.616 -8.075 -4.145 1.00 92.75 107 MET A C 1
ATOM 829 O O . MET A 1 107 ? 2.198 -7.819 -5.271 1.00 92.75 107 MET A O 1
ATOM 833 N N . CYS A 1 108 ? 3.686 -8.851 -3.931 1.00 90.44 108 CYS A N 1
ATOM 834 C CA . CYS A 1 108 ? 4.431 -9.489 -5.022 1.00 90.44 108 CYS A CA 1
ATOM 835 C C . CYS A 1 108 ? 3.543 -10.435 -5.834 1.00 90.44 108 CYS A C 1
ATOM 837 O O . CYS A 1 108 ? 3.485 -10.313 -7.054 1.00 90.44 108 CYS A O 1
ATOM 839 N N . VAL A 1 109 ? 2.804 -11.324 -5.158 1.00 92.81 109 VAL A N 1
ATOM 840 C CA . VAL A 1 109 ? 1.885 -12.265 -5.822 1.00 92.81 109 VAL A CA 1
ATOM 841 C C . VAL A 1 109 ? 0.874 -11.514 -6.683 1.00 92.81 109 VAL A C 1
ATOM 843 O O . VAL A 1 109 ? 0.643 -11.875 -7.830 1.00 92.81 109 VAL A O 1
ATOM 846 N N . CYS A 1 110 ? 0.283 -10.444 -6.158 1.00 91.50 110 CYS A N 1
ATOM 847 C CA . CYS A 1 110 ? -0.708 -9.689 -6.911 1.00 91.50 110 CYS A CA 1
ATOM 848 C C . CYS A 1 110 ? -0.086 -8.857 -8.044 1.00 91.50 110 CYS A C 1
ATOM 850 O O . CYS A 1 110 ? -0.712 -8.708 -9.087 1.00 91.50 110 CYS A O 1
ATOM 852 N N . GLN A 1 111 ? 1.150 -8.364 -7.907 1.00 88.31 111 GLN A N 1
ATOM 853 C CA . GLN A 1 111 ? 1.854 -7.700 -9.011 1.00 88.31 111 GLN A CA 1
ATOM 854 C C . GLN A 1 111 ? 2.045 -8.658 -10.197 1.00 88.31 111 GLN A C 1
ATOM 856 O O . GLN A 1 111 ? 1.844 -8.259 -11.339 1.00 88.31 111 GLN A O 1
ATOM 861 N N . GLU A 1 112 ? 2.367 -9.928 -9.935 1.00 89.00 112 GLU A N 1
ATOM 862 C CA . GLU A 1 112 ? 2.490 -10.958 -10.978 1.00 89.00 112 GLU A CA 1
ATOM 863 C C . GLU A 1 112 ? 1.164 -11.218 -11.714 1.00 89.00 112 GLU A C 1
ATOM 865 O O . GLU A 1 112 ? 1.172 -11.567 -12.894 1.00 89.00 112 GLU A O 1
ATOM 870 N N . LEU A 1 113 ? 0.024 -11.012 -11.044 1.00 88.94 113 LEU A N 1
ATOM 871 C CA . LEU A 1 113 ? -1.311 -11.138 -11.641 1.00 88.94 113 LEU A CA 1
ATOM 872 C C . LEU A 1 113 ? -1.716 -9.929 -12.501 1.00 88.94 113 LEU A C 1
ATOM 874 O O . LEU A 1 113 ? -2.687 -10.024 -13.249 1.00 88.94 113 LEU A O 1
ATOM 878 N N . ASN A 1 114 ? -0.990 -8.810 -12.416 1.00 86.88 114 ASN A N 1
ATOM 879 C CA . ASN A 1 114 ? -1.296 -7.569 -13.132 1.00 86.88 114 ASN A CA 1
ATOM 880 C C . ASN A 1 114 ? -0.092 -7.111 -13.975 1.00 86.88 114 ASN A C 1
ATOM 882 O O . ASN A 1 114 ? 0.516 -6.084 -13.660 1.00 86.88 114 ASN A O 1
ATOM 886 N N . PRO A 1 115 ? 0.279 -7.861 -15.030 1.00 80.12 115 PRO A N 1
ATOM 887 C CA . PRO A 1 115 ? 1.335 -7.440 -15.941 1.00 80.12 115 PRO A CA 1
ATOM 888 C C . PRO A 1 115 ? 0.920 -6.171 -16.696 1.00 80.12 115 PRO A C 1
ATOM 890 O O . PRO A 1 115 ? -0.232 -6.031 -17.111 1.00 80.12 115 PRO A O 1
ATOM 893 N N . ASP A 1 116 ? 1.866 -5.261 -16.917 1.00 72.56 116 ASP A N 1
ATOM 894 C CA . ASP A 1 116 ? 1.621 -4.072 -17.726 1.00 72.56 116 ASP A CA 1
ATOM 895 C C . ASP A 1 116 ? 1.430 -4.473 -19.198 1.00 72.56 116 ASP A C 1
ATOM 897 O O . ASP A 1 116 ? 2.336 -4.997 -19.840 1.00 72.56 116 ASP A O 1
ATOM 901 N N . GLU A 1 117 ? 0.252 -4.206 -19.771 1.00 67.81 117 GLU A N 1
ATOM 902 C CA . GLU A 1 117 ? -0.065 -4.572 -21.167 1.00 67.81 117 GLU A CA 1
ATOM 903 C C . GLU A 1 117 ? 0.831 -3.868 -22.207 1.00 67.81 117 GLU A C 1
ATOM 905 O O . GLU A 1 117 ? 0.900 -4.293 -23.359 1.00 67.81 117 GLU A O 1
ATOM 910 N N . ASN A 1 118 ? 1.516 -2.790 -21.809 1.00 61.88 118 ASN A N 1
ATOM 911 C CA . ASN A 1 118 ? 2.450 -2.039 -22.652 1.00 61.88 118 ASN A CA 1
ATOM 912 C C . ASN A 1 118 ? 3.920 -2.435 -22.441 1.00 61.88 118 ASN A C 1
ATOM 914 O O . ASN A 1 118 ? 4.788 -1.901 -23.138 1.00 61.88 118 ASN A O 1
ATOM 918 N N . ASP A 1 119 ? 4.211 -3.341 -21.505 1.00 57.84 119 ASP A N 1
ATOM 919 C CA . ASP A 1 119 ? 5.547 -3.908 -21.370 1.00 57.84 119 ASP A CA 1
ATOM 920 C C . ASP A 1 119 ? 5.741 -4.957 -22.469 1.00 57.84 119 ASP A C 1
ATOM 922 O O . ASP A 1 119 ? 5.239 -6.079 -22.415 1.00 57.84 119 ASP A O 1
ATOM 926 N N . ASP A 1 120 ? 6.479 -4.585 -23.515 1.00 52.62 120 ASP A N 1
ATOM 927 C CA . ASP A 1 120 ? 6.925 -5.517 -24.547 1.00 52.62 120 ASP A CA 1
ATOM 928 C C . ASP A 1 120 ? 7.966 -6.469 -23.924 1.00 52.62 120 ASP A C 1
ATOM 930 O O . ASP A 1 120 ? 9.172 -6.206 -23.900 1.00 52.62 120 ASP A O 1
ATOM 934 N N . PHE A 1 121 ? 7.495 -7.580 -23.345 1.00 53.72 121 PHE A N 1
ATOM 935 C CA . PHE A 1 121 ? 8.297 -8.609 -22.663 1.00 53.72 121 PHE A CA 1
ATOM 936 C C . PHE A 1 121 ? 9.274 -9.364 -23.593 1.00 53.72 121 PHE A C 1
ATOM 938 O O . PHE A 1 121 ? 9.876 -10.364 -23.192 1.00 53.72 121 PHE A O 1
ATOM 945 N N . SER A 1 122 ? 9.498 -8.909 -24.828 1.00 47.06 122 SER A N 1
ATOM 946 C CA . SER A 1 122 ? 10.279 -9.600 -25.858 1.00 47.06 122 SER A CA 1
ATOM 947 C C . SER A 1 122 ? 11.805 -9.620 -25.633 1.00 47.06 122 SER A C 1
ATOM 949 O O . SER A 1 122 ? 12.561 -9.739 -26.601 1.00 47.06 122 SER A O 1
ATOM 951 N N . GLY A 1 123 ? 12.319 -9.495 -24.403 1.00 46.19 123 GLY A N 1
ATOM 952 C CA . GLY A 1 123 ? 13.777 -9.493 -24.233 1.00 46.19 123 GLY A CA 1
ATOM 953 C C . GLY A 1 123 ? 14.394 -9.269 -22.860 1.00 46.19 123 GLY A C 1
ATOM 954 O O . GLY A 1 123 ? 15.592 -8.992 -22.810 1.00 46.19 123 GLY A O 1
ATOM 955 N N . ARG A 1 124 ? 13.673 -9.386 -21.741 1.00 44.88 124 ARG A N 1
ATOM 956 C CA . ARG A 1 124 ? 14.327 -9.343 -20.424 1.00 44.88 124 ARG A CA 1
ATOM 957 C C . ARG A 1 124 ? 13.994 -10.588 -19.631 1.00 44.88 124 ARG A C 1
ATOM 959 O O . ARG A 1 124 ? 12.847 -10.814 -19.269 1.00 44.88 124 ARG A O 1
ATOM 966 N N . ASN A 1 125 ? 15.038 -11.380 -19.368 1.00 38.03 125 ASN A N 1
ATOM 967 C CA . ASN A 1 125 ? 15.072 -12.309 -18.248 1.00 38.03 125 ASN A CA 1
ATOM 968 C C . ASN A 1 125 ? 14.385 -11.626 -17.069 1.00 38.03 125 ASN A C 1
ATOM 970 O O . ASN A 1 125 ? 14.824 -10.545 -16.668 1.00 38.03 125 ASN A O 1
ATOM 974 N N . VAL A 1 126 ? 13.313 -12.238 -16.572 1.00 44.91 126 VAL A N 1
ATOM 975 C CA . VAL A 1 126 ? 12.664 -11.862 -15.322 1.00 44.91 126 VAL A CA 1
ATOM 976 C C . VAL A 1 126 ? 13.727 -12.036 -14.247 1.00 44.91 126 VAL A C 1
ATOM 978 O O . VAL A 1 126 ? 13.944 -13.121 -13.712 1.00 44.91 126 VAL A O 1
ATOM 981 N N . ALA A 1 127 ? 14.499 -10.975 -14.030 1.00 37.91 127 ALA A N 1
ATOM 982 C CA . ALA A 1 127 ? 15.389 -10.871 -12.908 1.00 37.91 127 ALA A CA 1
ATOM 983 C C . ALA A 1 127 ? 14.457 -10.817 -11.708 1.00 37.91 127 ALA A C 1
ATOM 985 O O . ALA A 1 127 ? 13.862 -9.785 -11.409 1.00 37.91 127 ALA A O 1
ATOM 986 N N . LEU A 1 128 ? 14.303 -11.976 -11.072 1.00 39.69 128 LEU A N 1
ATOM 987 C CA . LEU A 1 128 ? 14.029 -12.086 -9.655 1.00 39.69 128 LEU A CA 1
ATOM 988 C C . LEU A 1 128 ? 14.956 -11.085 -8.964 1.00 39.69 128 LEU A C 1
ATOM 990 O O . LEU A 1 128 ? 16.120 -11.382 -8.692 1.00 39.69 128 LEU A O 1
ATOM 994 N N . PHE A 1 129 ? 14.467 -9.871 -8.729 1.00 39.69 129 PHE A N 1
ATOM 995 C CA . PHE A 1 129 ? 15.125 -8.905 -7.871 1.00 39.69 129 PHE A CA 1
ATOM 996 C C . PHE A 1 129 ? 14.898 -9.357 -6.432 1.00 39.69 129 PHE A C 1
ATOM 998 O O . PHE A 1 129 ? 14.217 -8.727 -5.635 1.00 39.69 129 PHE A O 1
ATOM 1005 N N . GLN A 1 130 ? 15.512 -10.491 -6.106 1.00 40.41 130 GLN A N 1
ATOM 1006 C CA . GLN A 1 130 ? 15.827 -10.902 -4.756 1.00 40.41 130 GLN A CA 1
ATOM 1007 C C . GLN A 1 130 ? 17.011 -10.034 -4.305 1.00 40.41 130 GLN A C 1
ATOM 1009 O O . GLN A 1 130 ? 18.140 -10.504 -4.166 1.00 40.41 130 GLN A O 1
ATOM 1014 N N . TYR A 1 131 ? 16.778 -8.726 -4.159 1.00 40.25 131 TYR A N 1
ATOM 1015 C CA . TYR A 1 131 ? 17.772 -7.848 -3.563 1.00 40.25 131 TYR A CA 1
ATOM 1016 C C . TYR A 1 131 ? 17.801 -8.118 -2.065 1.00 40.25 131 TYR A C 1
ATOM 1018 O O . TYR A 1 131 ? 16.833 -7.908 -1.337 1.00 40.25 131 TYR A O 1
ATOM 1026 N N . HIS A 1 132 ? 18.939 -8.671 -1.659 1.00 40.62 132 HIS A N 1
ATOM 1027 C CA . HIS A 1 132 ? 19.388 -8.768 -0.287 1.00 40.62 132 HIS A CA 1
ATOM 1028 C C . HIS A 1 132 ? 19.241 -7.426 0.432 1.00 40.62 132 HIS A C 1
ATOM 1030 O O . HIS A 1 132 ? 19.447 -6.370 -0.165 1.00 40.62 132 HIS A O 1
ATOM 1036 N N . SER A 1 133 ? 18.924 -7.538 1.720 1.00 37.22 133 SER A N 1
ATOM 1037 C CA . SER A 1 133 ? 18.966 -6.511 2.754 1.00 37.22 133 SER A CA 1
ATOM 1038 C C . SER A 1 133 ? 19.971 -5.390 2.476 1.00 37.22 133 SER A C 1
ATOM 1040 O O . SER A 1 133 ? 21.161 -5.656 2.284 1.00 37.22 133 SER A O 1
ATOM 1042 N N . LEU A 1 134 ? 19.475 -4.153 2.508 1.00 36.69 134 LEU A N 1
ATOM 1043 C CA . LEU A 1 134 ? 20.266 -2.985 2.887 1.00 36.69 134 LEU A CA 1
ATOM 1044 C C . LEU A 1 134 ? 20.124 -2.772 4.397 1.00 36.69 134 LEU A C 1
ATOM 1046 O O . LEU A 1 134 ? 18.980 -2.891 4.902 1.00 36.69 134 LEU A O 1
#

Secondary structure (DSSP, 8-state):
-PPPEE-PPP-SSEEEEEEEEEEEETTEEEEEEEEEEESSEEEEEETTT-EEEEEEGGGEEEEEEE--TTTSSS-EEEEEEEETTTEEEEEEEEESSS-THHHHHHHHHHHHHS--TT---TT-----------

Radius of gyration: 14.71 Å; chains: 1; bounding box: 35×28×42 Å

pLDDT: mean 83.32, std 16.55, range [36.69, 96.12]

InterPro domains:
  IPR003521 ICln [PR01348] (30-45)
  IPR003521 ICln [PR01348] (52-66)
  IPR003521 ICln [PR01348] (75-84)
  IPR011993 PH-like domain superfamily [G3DSA:2.30.29.30] (1-121)
  IPR039924 Protein ICln/Lot5/Saf5 [PF03517] (33-86)
  IPR039924 Protein ICln/Lot5/Saf5 [PF03517] (99-120)
  IPR039924 Protein ICln/Lot5/Saf5 [PTHR21399] (9-122)